Protein AF-A0A847XQ98-F1 (afdb_monomer)

Solvent-accessible surface area (backbone atoms only — not comparable to full-atom values): 7047 Å² total; per-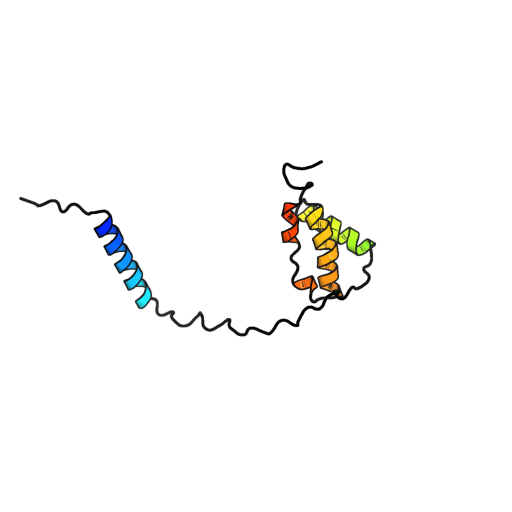residue (Å²): 137,86,80,84,78,82,82,44,75,65,61,52,52,53,55,52,52,52,52,55,61,57,55,61,72,74,55,88,61,97,79,72,86,89,76,83,81,80,77,70,80,72,78,85,84,63,86,76,73,89,80,72,93,73,62,66,67,63,32,51,53,43,14,52,54,42,16,64,75,68,74,18,65,45,28,2,50,39,35,14,49,45,47,45,40,24,72,76,57,29,79,71,39,70,77,59,67,37,71,74,44,46,69,41,32,76,50,34,77,95,63,50,127

Sequence (113 aa):
MIKEKKIGRRDFLEKSAHMVAGAALLSGGGMLLSGCSQEASAPQIEWPYPYTKLDPDRAAIKAYENCKAKQSCSYGVSAGTLGYLAEEAGYPFTLIPPDIIQGFKGGVPGHSS

Foldseek 3Di:
DDDPDPCDPVNVVVVVVVVVVVVVVVPPPPDPPPPPDPPPPDPDDDPPDDDDDDDPVQLQVQLVVQCVVLVFNQLSNCCSPLVVCCVVVNPPSVVPHSVVRRCCGQHHPPPHD

pLDDT: mean 77.86, std 17.39, range [32.31, 97.25]

Structure (mmCIF, N/CA/C/O backbone):
data_AF-A0A847XQ98-F1
#
_entry.id   AF-A0A847XQ98-F1
#
loop_
_atom_site.group_PDB
_atom_site.id
_atom_site.type_symbol
_atom_site.label_atom_id
_atom_site.label_alt_id
_atom_site.label_comp_id
_atom_site.label_asym_id
_atom_site.label_entity_id
_atom_site.label_seq_id
_atom_site.pdbx_PDB_ins_code
_atom_site.Cartn_x
_atom_site.Cartn_y
_atom_site.Cartn_z
_atom_site.occupancy
_atom_site.B_iso_or_equiv
_atom_site.auth_seq_id
_atom_site.auth_comp_id
_atom_site.auth_asym_id
_atom_site.auth_atom_id
_atom_site.pdbx_PDB_model_num
ATOM 1 N N . MET A 1 1 ? -30.987 46.084 51.972 1.00 32.31 1 MET A N 1
ATOM 2 C CA . MET A 1 1 ? -30.087 44.926 52.181 1.00 32.31 1 MET A CA 1
ATOM 3 C C . MET A 1 1 ? -30.224 44.003 50.978 1.00 32.31 1 MET A C 1
ATOM 5 O O . MET A 1 1 ? -31.262 43.371 50.839 1.00 32.31 1 MET A O 1
ATOM 9 N N . ILE A 1 2 ? -29.250 43.991 50.064 1.00 41.31 2 ILE A N 1
ATOM 10 C CA . ILE A 1 2 ? -29.288 43.140 48.862 1.00 41.31 2 ILE A CA 1
ATOM 11 C C . ILE A 1 2 ? -28.627 41.807 49.226 1.00 41.31 2 ILE A C 1
ATOM 13 O O . ILE A 1 2 ? -27.490 41.782 49.689 1.00 41.31 2 ILE A O 1
ATOM 17 N N . LYS A 1 3 ? -29.375 40.707 49.112 1.00 43.12 3 LYS A N 1
ATOM 18 C CA . LYS A 1 3 ? -28.935 39.360 49.496 1.00 43.12 3 LYS A CA 1
ATOM 19 C C . LYS A 1 3 ? -28.209 38.732 48.300 1.00 43.12 3 LYS A C 1
ATOM 21 O O . LYS A 1 3 ? -28.852 38.321 47.340 1.00 43.12 3 LYS A O 1
ATOM 26 N N . GLU A 1 4 ? -26.881 38.686 48.355 1.00 55.25 4 GLU A N 1
ATOM 27 C CA . GLU A 1 4 ? -26.021 38.014 47.370 1.00 55.25 4 GLU A CA 1
ATOM 28 C C . GLU A 1 4 ? -26.391 36.521 47.268 1.00 55.25 4 GLU A C 1
ATOM 30 O O . GLU A 1 4 ? -26.197 35.741 48.206 1.00 55.25 4 GLU A O 1
ATOM 35 N N . LYS A 1 5 ? -26.970 36.110 46.134 1.00 59.25 5 LYS A N 1
ATOM 36 C CA . LYS A 1 5 ? -27.387 34.724 45.883 1.00 59.25 5 LYS A CA 1
ATOM 37 C C . LYS A 1 5 ? -26.175 33.950 45.351 1.00 59.25 5 LYS A C 1
ATOM 39 O O . LYS A 1 5 ? -25.880 34.003 44.162 1.00 59.25 5 LYS A O 1
ATOM 44 N N . LYS A 1 6 ? -25.445 33.257 46.235 1.00 57.38 6 LYS A N 1
ATOM 45 C CA . LYS A 1 6 ? -24.298 32.410 45.854 1.00 57.38 6 LYS A CA 1
ATOM 46 C C . LYS A 1 6 ? -24.748 31.333 44.861 1.00 57.38 6 LYS A C 1
ATOM 48 O O . LYS A 1 6 ? -25.421 30.380 45.245 1.00 57.38 6 LYS A O 1
ATOM 53 N N . ILE A 1 7 ? -24.371 31.488 43.595 1.00 64.94 7 ILE A N 1
ATOM 54 C CA . ILE A 1 7 ? -24.585 30.478 42.555 1.00 64.94 7 ILE A CA 1
ATOM 55 C C . ILE A 1 7 ? -23.691 29.277 42.871 1.00 64.94 7 ILE A C 1
ATOM 57 O O . ILE A 1 7 ? -22.466 29.378 42.922 1.00 64.94 7 ILE A O 1
ATOM 61 N N . GLY A 1 8 ? -24.319 28.135 43.146 1.00 74.81 8 GLY A N 1
ATOM 62 C CA . GLY A 1 8 ? -23.626 26.878 43.404 1.00 74.81 8 GLY A CA 1
ATOM 63 C C . GLY A 1 8 ? -23.284 26.150 42.105 1.00 74.81 8 GLY A C 1
ATOM 64 O O . GLY A 1 8 ? -24.036 26.209 41.139 1.00 74.81 8 GLY A O 1
ATOM 65 N N . ARG A 1 9 ? -22.184 25.384 42.096 1.00 75.81 9 ARG A N 1
ATOM 66 C CA . ARG A 1 9 ? -21.769 24.539 40.952 1.00 75.81 9 ARG A CA 1
ATOM 67 C C . ARG A 1 9 ? -22.890 23.622 40.437 1.00 75.81 9 ARG A C 1
ATOM 69 O O . ARG A 1 9 ? -22.996 23.406 39.239 1.00 75.81 9 ARG A O 1
ATOM 76 N N . ARG A 1 10 ? -23.741 23.119 41.338 1.00 74.50 10 ARG A N 1
ATOM 77 C CA . ARG A 1 10 ? -24.919 22.305 40.992 1.00 74.50 10 ARG A CA 1
ATOM 78 C C . ARG A 1 10 ? -26.009 23.125 40.297 1.00 74.50 10 ARG A C 1
ATOM 80 O O . ARG A 1 10 ? -26.494 22.690 39.270 1.00 74.50 10 ARG A O 1
ATOM 87 N N . ASP A 1 11 ? -26.284 24.335 40.781 1.00 73.50 11 ASP A N 1
ATOM 88 C CA . ASP A 1 11 ? -27.257 25.267 40.185 1.00 73.50 11 ASP A CA 1
ATOM 89 C C . ASP A 1 11 ? -26.805 25.744 38.787 1.00 73.50 11 ASP A C 1
ATOM 91 O O . ASP A 1 11 ? -27.623 26.009 37.912 1.00 73.50 11 ASP A O 1
ATOM 95 N N . PHE A 1 12 ? -25.489 25.804 38.545 1.00 73.75 12 PHE A N 1
ATOM 96 C CA . PHE A 1 12 ? -24.927 26.051 37.214 1.00 73.75 12 PHE A CA 1
ATOM 97 C C . PHE A 1 12 ? -25.114 24.856 36.265 1.00 73.75 12 PHE A C 1
ATOM 99 O O . PHE A 1 12 ? -25.560 25.048 35.136 1.00 73.75 12 PHE A O 1
ATOM 106 N N . LEU A 1 13 ? -24.809 23.634 36.721 1.00 77.94 13 LEU A N 1
ATOM 107 C CA . LEU A 1 13 ? -24.975 22.410 35.924 1.00 77.94 13 LEU A CA 1
ATOM 108 C C . LEU A 1 13 ? -26.447 22.091 35.631 1.00 77.94 13 LEU A C 1
ATOM 110 O O . LEU A 1 13 ? -26.777 21.623 34.548 1.00 77.94 13 LEU A O 1
ATOM 114 N N . GLU A 1 14 ? -27.338 22.376 36.575 1.00 72.19 14 GLU A N 1
ATOM 115 C CA . GLU A 1 14 ? -28.779 22.187 36.415 1.00 72.19 14 GLU A CA 1
ATOM 116 C C . GLU A 1 14 ? -29.335 23.164 35.368 1.00 72.19 14 GLU A C 1
ATOM 118 O O . GLU A 1 14 ? -30.018 22.762 34.427 1.00 72.19 14 GLU A O 1
ATOM 123 N N . LYS A 1 15 ? -28.936 24.442 35.426 1.00 68.75 15 LYS A N 1
ATOM 124 C CA . LYS A 1 15 ? -29.339 25.445 34.426 1.00 68.75 15 LYS A CA 1
ATOM 125 C C . LYS A 1 15 ? -28.751 25.189 33.036 1.00 68.75 15 LYS A C 1
ATOM 127 O O . LYS A 1 15 ? -29.440 25.440 32.047 1.00 68.75 15 LYS A O 1
ATOM 132 N N . SER A 1 16 ? -27.519 24.685 32.929 1.00 65.06 16 SER A N 1
ATOM 133 C CA . SER A 1 16 ? -26.933 24.326 31.630 1.00 65.06 16 SER A CA 1
ATOM 134 C C . SER A 1 16 ? -27.572 23.068 31.031 1.00 65.06 16 SER A C 1
ATOM 136 O O . SER A 1 16 ? -27.820 23.036 29.826 1.00 65.06 16 SER A O 1
ATOM 138 N N . ALA A 1 17 ? -27.937 22.080 31.855 1.00 63.78 17 ALA A N 1
ATOM 139 C CA . ALA A 1 17 ? -28.677 20.898 31.413 1.00 63.78 17 ALA A CA 1
ATOM 140 C C . ALA A 1 17 ? -30.069 21.259 30.860 1.00 63.78 17 ALA A C 1
ATOM 142 O O . ALA A 1 17 ? -30.463 20.765 29.802 1.00 63.78 17 ALA A O 1
ATOM 143 N N . HIS A 1 18 ? -30.790 22.176 31.516 1.00 62.78 18 HIS A N 1
ATOM 144 C CA . HIS A 1 18 ? -32.090 22.648 31.028 1.00 62.78 18 HIS A CA 1
ATOM 145 C C . HIS A 1 18 ? -31.995 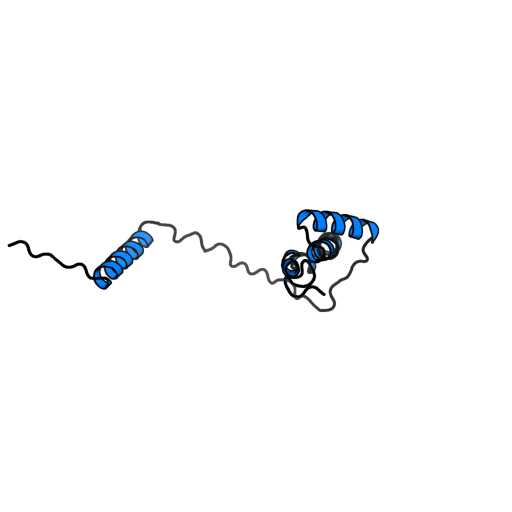23.449 29.718 1.00 62.78 18 HIS A C 1
ATOM 147 O O . HIS A 1 18 ? -32.886 23.332 28.876 1.00 62.78 18 HIS A O 1
ATOM 153 N N . MET A 1 19 ? -30.911 24.203 29.490 1.00 60.91 19 MET A N 1
ATOM 154 C CA . MET A 1 19 ? -30.686 24.882 28.204 1.00 60.91 19 MET A CA 1
ATOM 155 C C . MET A 1 19 ? -30.396 23.906 27.050 1.00 60.91 19 MET A C 1
ATOM 157 O O . MET A 1 19 ? -30.883 24.123 25.943 1.00 60.91 19 MET A O 1
ATOM 161 N N . VAL A 1 20 ? -29.674 22.806 27.297 1.00 58.88 20 VAL A N 1
ATOM 162 C CA . VAL A 1 20 ? -29.432 21.758 26.283 1.00 58.88 20 VAL A CA 1
ATOM 163 C C . VAL A 1 20 ? -30.723 21.017 25.927 1.00 58.88 20 VAL A C 1
ATOM 165 O O . VAL A 1 20 ? -30.998 20.792 24.750 1.00 58.88 20 VAL A O 1
ATOM 168 N N . ALA A 1 21 ? -31.557 20.702 26.920 1.00 54.91 21 ALA A N 1
ATOM 169 C CA . ALA A 1 21 ? -32.852 20.069 26.680 1.00 54.91 21 ALA A CA 1
ATOM 170 C C . ALA A 1 21 ? -33.821 20.983 25.899 1.00 54.91 21 ALA A C 1
ATOM 172 O O . ALA A 1 21 ? -34.550 20.509 25.031 1.00 54.91 21 ALA A O 1
ATOM 173 N N . GLY A 1 22 ? -33.797 22.298 26.152 1.00 54.00 22 GLY A N 1
ATOM 174 C CA . GLY A 1 22 ? -34.620 23.275 25.428 1.00 54.00 22 GLY A CA 1
ATOM 175 C C . GLY A 1 22 ? -34.197 23.503 23.969 1.00 54.00 22 GLY A C 1
ATOM 176 O O . GLY A 1 22 ? -35.048 23.748 23.116 1.00 54.00 22 GLY A O 1
ATOM 177 N N . ALA A 1 23 ? -32.905 23.367 23.651 1.00 53.25 23 ALA A N 1
ATOM 178 C CA . ALA A 1 23 ? -32.388 23.520 22.286 1.00 53.25 23 ALA A CA 1
ATOM 179 C C . ALA A 1 23 ? -32.694 22.317 21.367 1.00 53.25 23 ALA A C 1
ATOM 181 O O . ALA A 1 23 ? -32.734 22.460 20.141 1.00 53.25 23 ALA A O 1
ATOM 182 N N . ALA A 1 24 ? -32.961 21.141 21.943 1.00 53.38 24 ALA A N 1
ATOM 183 C CA . ALA A 1 24 ? -33.300 19.934 21.188 1.00 53.38 24 ALA A CA 1
ATOM 184 C C . ALA A 1 24 ? -34.724 19.957 20.595 1.00 53.38 24 ALA A C 1
ATOM 186 O O . ALA A 1 24 ? -34.991 19.242 19.637 1.00 53.38 24 ALA A O 1
ATOM 187 N N . LEU A 1 25 ? -35.636 20.784 21.126 1.00 52.72 25 LEU A N 1
ATOM 188 C CA . LEU A 1 25 ? -37.034 20.835 20.668 1.00 52.72 25 LEU A CA 1
ATOM 189 C C . LEU A 1 25 ? -37.306 21.899 19.591 1.00 52.72 25 LEU A C 1
ATOM 191 O O . LEU A 1 25 ? -38.315 21.810 18.899 1.00 52.72 25 LEU A O 1
ATOM 195 N N . LEU A 1 26 ? -36.419 22.887 19.416 1.00 53.97 26 LEU A N 1
ATOM 196 C CA . LEU A 1 26 ? -36.567 23.943 18.398 1.00 53.97 26 LEU A CA 1
ATOM 197 C C . LEU A 1 26 ? -35.666 23.750 17.169 1.00 53.97 26 LEU A C 1
ATOM 199 O O . LEU A 1 26 ? -35.861 24.420 16.158 1.00 53.97 26 LEU A O 1
ATOM 203 N N . SER A 1 27 ? -34.739 22.790 17.202 1.00 48.09 27 SER A N 1
ATOM 204 C CA . SER A 1 27 ? -34.153 22.227 15.986 1.00 48.09 27 SER A CA 1
ATOM 205 C C . SER A 1 27 ? -35.033 21.063 15.533 1.00 48.09 27 SER A C 1
ATOM 207 O O . SER A 1 27 ? -34.772 19.904 15.833 1.00 48.09 27 SER A O 1
ATOM 209 N N . GLY A 1 28 ? -36.127 21.382 14.837 1.00 51.88 28 GLY A N 1
ATOM 210 C CA . GLY A 1 28 ? -36.976 20.424 14.125 1.00 51.88 28 GLY A CA 1
ATOM 211 C C . GLY A 1 28 ? -36.200 19.653 13.051 1.00 51.88 28 GLY A C 1
ATOM 212 O O . GLY A 1 28 ? -36.372 19.878 11.861 1.00 51.88 28 GLY A O 1
ATOM 213 N N . GLY A 1 29 ? -35.328 18.750 13.487 1.00 47.84 29 GLY A N 1
ATOM 214 C CA . GLY A 1 29 ? -34.469 17.897 12.675 1.00 47.84 29 GLY A CA 1
ATOM 215 C C . GLY A 1 29 ? -34.517 16.445 13.140 1.00 47.84 29 GLY A C 1
ATOM 216 O O . GLY A 1 29 ? -33.594 15.683 12.867 1.00 47.84 29 GLY A O 1
ATOM 217 N N . GLY A 1 30 ? -35.599 16.037 13.814 1.00 50.28 30 GLY A N 1
ATOM 218 C CA . GLY A 1 30 ? -35.919 14.640 14.136 1.00 50.28 30 GLY A CA 1
ATOM 219 C C . GLY A 1 30 ? -36.218 13.769 12.906 1.00 50.28 30 GLY A C 1
ATOM 220 O O . GLY A 1 30 ? -37.056 12.879 12.982 1.00 50.28 30 GLY A O 1
ATOM 221 N N . MET A 1 31 ? -35.578 14.037 11.761 1.00 56.41 31 MET A N 1
ATOM 222 C CA . MET A 1 31 ? -35.911 13.445 10.465 1.00 56.41 31 MET A CA 1
ATOM 223 C C . MET A 1 31 ? -34.699 13.239 9.538 1.00 56.41 31 MET A C 1
ATOM 225 O O . MET A 1 31 ? -34.859 13.286 8.326 1.00 56.41 31 MET A O 1
ATOM 229 N N . LEU A 1 32 ? -33.486 13.010 10.066 1.00 54.75 32 LEU A N 1
ATOM 230 C CA . LEU A 1 32 ? -32.303 12.708 9.227 1.00 54.75 32 LEU A CA 1
ATOM 231 C C . LEU A 1 32 ? -31.439 11.513 9.673 1.00 54.75 32 LEU A C 1
ATOM 233 O O . LEU A 1 32 ? -30.434 11.229 9.032 1.00 54.75 32 LEU A O 1
ATOM 237 N N . LEU A 1 33 ? -31.830 10.752 10.701 1.00 56.38 33 LEU A N 1
ATOM 238 C CA . LEU A 1 33 ? -31.157 9.486 11.055 1.00 56.38 33 LEU A CA 1
ATOM 239 C C . LEU A 1 33 ? -31.938 8.235 10.615 1.00 56.38 33 LEU A C 1
ATOM 241 O O . LEU A 1 33 ? -31.665 7.137 11.081 1.00 56.38 33 LEU A O 1
ATOM 245 N N . SER A 1 34 ? -32.884 8.377 9.682 1.00 54.81 34 SER A N 1
ATOM 246 C CA . SER A 1 34 ? -33.632 7.253 9.092 1.00 54.81 34 SER A CA 1
ATOM 247 C C . SER A 1 34 ? -33.051 6.795 7.741 1.00 54.81 34 SER A C 1
ATOM 249 O O . SER A 1 34 ? -33.798 6.378 6.859 1.00 54.81 34 SER A O 1
ATOM 251 N N . GLY A 1 35 ? -31.733 6.931 7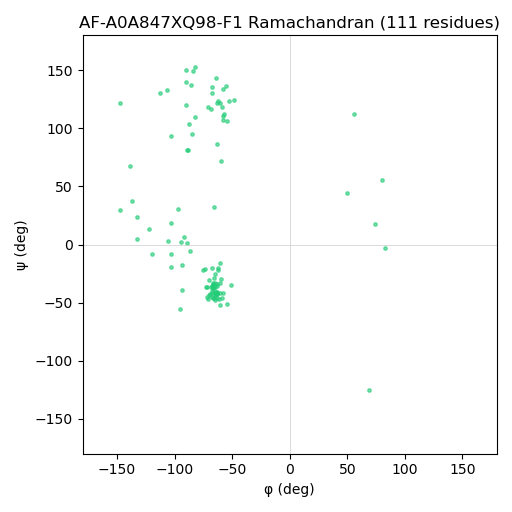.544 1.00 51.72 35 GLY A N 1
ATOM 252 C CA . GLY A 1 35 ? -31.088 6.775 6.230 1.00 51.72 35 GLY A CA 1
ATOM 253 C C . GLY A 1 35 ? -30.031 5.675 6.084 1.00 51.72 35 GLY A C 1
ATOM 254 O O . GLY A 1 35 ? -29.615 5.425 4.961 1.00 51.72 35 GLY A O 1
ATOM 255 N N . CYS A 1 36 ? -29.599 4.997 7.152 1.00 52.94 36 CYS A N 1
ATOM 256 C CA . CYS A 1 36 ? -28.571 3.947 7.064 1.00 52.94 36 CYS A CA 1
ATOM 257 C C . CYS A 1 36 ? -28.920 2.743 7.947 1.00 52.94 36 CYS A C 1
ATOM 259 O O . CYS A 1 36 ? -28.261 2.479 8.944 1.00 52.94 36 CYS A O 1
ATOM 261 N N . SER A 1 37 ? -29.970 2.007 7.595 1.00 52.34 37 SER A N 1
ATOM 262 C CA . SER A 1 37 ? -30.166 0.641 8.106 1.00 52.34 37 SER A CA 1
ATOM 263 C C . SER A 1 37 ? -30.617 -0.290 6.980 1.00 52.34 37 SER A C 1
ATOM 265 O O . SER A 1 37 ? -31.447 -1.175 7.144 1.00 52.34 37 SER A O 1
ATOM 267 N N . GLN A 1 38 ? -30.058 -0.078 5.788 1.00 49.19 38 GLN A N 1
ATOM 268 C CA . GLN A 1 38 ? -29.947 -1.163 4.827 1.00 49.19 38 GLN A CA 1
ATOM 269 C C . GLN A 1 38 ? -28.605 -1.836 5.117 1.00 49.19 38 GLN A C 1
ATOM 271 O O . GLN A 1 38 ? -27.590 -1.523 4.499 1.00 49.19 38 GLN A O 1
ATOM 276 N N . GLU A 1 39 ? -28.584 -2.714 6.121 1.00 56.19 39 GLU A N 1
ATOM 277 C CA . GLU A 1 39 ? -27.538 -3.728 6.239 1.00 56.19 39 GLU A CA 1
ATOM 278 C C . GLU A 1 39 ? -27.662 -4.628 5.010 1.00 56.19 39 GLU A C 1
ATOM 280 O O . GLU A 1 39 ? -28.373 -5.632 4.997 1.00 56.19 39 GLU A O 1
ATOM 285 N N . ALA A 1 40 ? -27.016 -4.218 3.918 1.00 58.22 40 ALA A N 1
ATOM 286 C CA . ALA A 1 40 ? -26.681 -5.141 2.857 1.00 58.22 40 ALA A CA 1
ATOM 287 C C . ALA A 1 40 ? -25.851 -6.240 3.522 1.00 58.22 40 ALA A C 1
ATOM 289 O O . ALA A 1 40 ? -24.765 -5.970 4.036 1.00 58.22 40 ALA A O 1
ATOM 290 N N . SER A 1 41 ? -26.400 -7.454 3.583 1.00 61.88 41 SER A N 1
ATOM 291 C CA . SER A 1 41 ? -25.669 -8.622 4.061 1.00 61.88 41 SER A CA 1
ATOM 292 C C . SER A 1 41 ? -24.391 -8.723 3.231 1.00 61.88 41 SER A C 1
ATOM 294 O O . SER A 1 41 ? -24.445 -9.012 2.035 1.00 61.88 41 SER A O 1
ATOM 296 N N . ALA A 1 42 ? -23.251 -8.387 3.842 1.00 68.19 42 ALA A N 1
ATOM 297 C CA . ALA A 1 42 ? -21.964 -8.572 3.198 1.00 68.19 42 ALA A CA 1
ATOM 298 C C . ALA A 1 42 ? -21.840 -10.065 2.854 1.00 68.19 42 ALA A C 1
ATOM 300 O O . ALA A 1 42 ? -22.183 -10.901 3.701 1.00 68.19 42 ALA A O 1
ATOM 301 N N . PRO A 1 43 ? -21.406 -10.418 1.631 1.00 72.75 43 PRO A N 1
ATOM 302 C CA . PRO A 1 43 ? -21.221 -11.815 1.273 1.00 72.75 43 PRO A CA 1
ATOM 303 C C . PRO A 1 43 ? -20.284 -12.471 2.293 1.00 72.75 43 PRO A C 1
ATOM 305 O O . PRO A 1 43 ? -19.295 -11.873 2.711 1.00 72.75 43 PRO A O 1
ATOM 308 N N . GLN A 1 44 ? -20.630 -13.677 2.742 1.00 79.62 44 GLN A N 1
ATOM 309 C CA . GLN A 1 44 ? -19.816 -14.406 3.712 1.00 79.62 44 GLN A CA 1
ATOM 310 C C . GLN A 1 44 ? -18.425 -14.640 3.106 1.00 79.62 44 GLN A C 1
ATOM 312 O O . GLN A 1 44 ? -18.307 -15.209 2.020 1.00 79.62 44 GLN A O 1
ATOM 317 N N . ILE A 1 45 ? -17.376 -14.155 3.776 1.00 84.19 45 ILE A N 1
ATOM 318 C CA . ILE A 1 45 ? -15.994 -14.346 3.331 1.00 84.19 45 ILE A CA 1
ATOM 319 C C . ILE A 1 45 ? -15.548 -15.727 3.797 1.00 84.19 45 ILE A C 1
ATOM 321 O O . ILE A 1 45 ? -15.322 -15.939 4.988 1.00 84.19 45 ILE A O 1
ATOM 325 N N . GLU A 1 46 ? -15.390 -16.654 2.861 1.00 86.12 46 GLU A N 1
ATOM 326 C CA . GLU A 1 46 ? -14.812 -17.961 3.152 1.00 86.12 46 GLU A CA 1
ATOM 327 C C . GLU A 1 46 ? -13.294 -17.936 2.960 1.00 86.12 46 GLU A C 1
ATOM 329 O O . GLU A 1 46 ? -12.754 -17.320 2.039 1.00 86.12 46 GLU A O 1
ATOM 334 N N . TRP A 1 47 ? -12.590 -18.602 3.872 1.00 85.31 47 TRP A N 1
ATOM 335 C CA . TRP A 1 47 ? -11.163 -18.857 3.740 1.00 85.31 47 TRP A CA 1
ATOM 336 C C . TRP A 1 47 ? -10.949 -20.134 2.909 1.00 85.31 47 TRP A C 1
ATOM 338 O O . TRP A 1 47 ? -11.623 -21.129 3.184 1.00 85.31 47 TRP A O 1
ATOM 348 N N . PRO A 1 48 ? -9.996 -20.179 1.958 1.00 89.81 48 PRO A N 1
ATOM 349 C CA . PRO A 1 48 ? -9.003 -19.159 1.615 1.00 89.81 48 PRO A CA 1
ATOM 350 C C . PRO A 1 48 ? -9.535 -18.054 0.699 1.00 89.81 48 PRO A C 1
ATOM 352 O O . PRO A 1 48 ? -10.418 -18.277 -0.124 1.00 89.81 48 PRO A O 1
ATOM 355 N N . TYR A 1 49 ? -8.938 -16.865 0.802 1.00 89.25 49 TYR A N 1
ATOM 356 C CA . TYR A 1 49 ? -9.302 -15.753 -0.076 1.00 89.25 49 TYR A CA 1
ATOM 357 C C . TYR A 1 49 ? -8.965 -16.059 -1.542 1.00 89.25 49 TYR A C 1
ATOM 359 O O . TYR A 1 49 ? -7.920 -16.662 -1.815 1.00 89.25 49 TYR A O 1
ATOM 367 N N . PRO A 1 50 ? -9.807 -15.611 -2.491 1.00 86.81 50 PRO A N 1
ATOM 368 C CA . PRO A 1 50 ? -9.521 -15.758 -3.910 1.00 86.81 50 PRO A CA 1
ATOM 369 C C . PRO A 1 50 ? -8.248 -14.981 -4.246 1.00 86.81 50 PRO A C 1
ATOM 371 O O . PRO A 1 50 ? -8.155 -13.791 -3.973 1.00 86.81 50 PRO A O 1
ATOM 374 N N . TYR A 1 51 ? -7.247 -15.644 -4.818 1.00 88.38 51 TYR A N 1
ATOM 375 C CA . TYR A 1 51 ? -5.982 -15.013 -5.185 1.00 88.38 51 TYR A CA 1
ATOM 376 C C . TYR A 1 51 ? -5.827 -14.970 -6.701 1.00 88.38 51 TYR A C 1
ATOM 378 O O . TYR A 1 51 ? -5.931 -15.999 -7.370 1.00 88.38 51 TYR A O 1
ATOM 386 N N . THR A 1 52 ? -5.493 -13.793 -7.223 1.00 90.25 52 THR A N 1
ATOM 387 C CA . THR A 1 52 ? -5.101 -13.611 -8.621 1.00 90.25 52 THR A CA 1
ATOM 388 C C . THR A 1 52 ? -3.601 -13.371 -8.688 1.00 90.25 52 THR A C 1
ATOM 390 O O . THR A 1 52 ? -3.053 -12.560 -7.939 1.00 90.25 52 THR A O 1
ATOM 393 N N . LYS A 1 53 ? -2.925 -14.072 -9.604 1.00 94.06 53 LYS A N 1
ATOM 394 C CA . LYS A 1 53 ? -1.491 -13.889 -9.828 1.00 94.06 53 LYS A CA 1
ATOM 395 C C . LYS A 1 53 ? -1.228 -12.471 -10.330 1.00 94.06 53 LYS A C 1
ATOM 397 O O . LYS A 1 53 ? -1.738 -12.080 -11.375 1.00 94.06 53 LYS A O 1
ATOM 402 N N . LEU A 1 54 ? -0.405 -11.737 -9.592 1.00 94.06 54 LEU A N 1
ATOM 403 C CA . LEU A 1 54 ? -0.035 -10.367 -9.926 1.00 94.06 54 LEU A CA 1
ATOM 404 C C . LEU A 1 54 ? 1.214 -10.327 -10.808 1.00 94.06 54 LEU A C 1
ATOM 406 O O . LEU A 1 54 ? 2.105 -11.171 -10.688 1.00 94.06 54 LEU A O 1
ATOM 410 N N . ASP A 1 55 ? 1.291 -9.295 -11.642 1.00 96.56 55 ASP A N 1
ATOM 411 C CA . ASP A 1 55 ? 2.529 -8.889 -12.307 1.00 96.56 55 ASP A CA 1
ATOM 412 C C . ASP A 1 55 ? 3.498 -8.269 -11.274 1.00 96.56 55 ASP A C 1
ATOM 414 O O . ASP A 1 55 ? 3.145 -7.257 -10.649 1.00 96.56 55 ASP A O 1
ATOM 418 N N . PRO A 1 5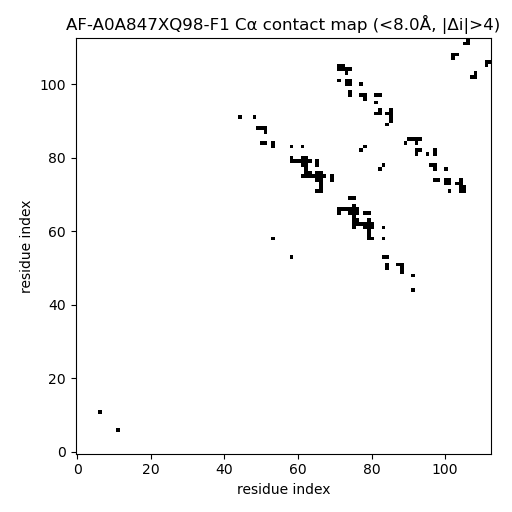6 ? 4.691 -8.858 -11.063 1.00 95.62 56 PRO A N 1
ATOM 419 C CA . PRO A 1 56 ? 5.649 -8.375 -10.075 1.00 95.62 56 PRO A CA 1
ATOM 420 C C . PRO A 1 56 ? 6.176 -6.968 -10.377 1.00 95.62 56 PRO A C 1
ATOM 422 O O . PRO A 1 56 ? 6.388 -6.203 -9.434 1.00 95.62 56 PRO A O 1
ATOM 425 N N . ASP A 1 57 ? 6.341 -6.592 -11.647 1.00 97.12 57 ASP A N 1
ATOM 426 C CA . ASP A 1 57 ? 6.919 -5.293 -12.007 1.00 97.12 57 ASP A CA 1
ATOM 427 C C . ASP A 1 57 ? 5.925 -4.167 -11.709 1.00 97.12 57 ASP A C 1
ATOM 429 O O . ASP A 1 57 ? 6.257 -3.173 -11.053 1.00 97.12 57 ASP A O 1
ATOM 433 N N . ARG A 1 58 ? 4.653 -4.364 -12.084 1.00 95.88 58 ARG A N 1
ATOM 434 C CA . ARG A 1 58 ? 3.566 -3.443 -11.721 1.00 95.88 58 ARG A CA 1
ATOM 435 C C . ARG A 1 58 ? 3.391 -3.340 -10.205 1.00 95.88 58 ARG A C 1
ATOM 437 O O . ARG A 1 58 ? 3.208 -2.234 -9.689 1.00 95.88 58 ARG A O 1
ATOM 444 N N . ALA A 1 59 ? 3.466 -4.460 -9.484 1.00 95.81 59 ALA A N 1
ATOM 445 C CA . ALA A 1 59 ? 3.370 -4.464 -8.025 1.00 95.81 59 ALA A CA 1
ATOM 446 C C . ALA A 1 59 ? 4.522 -3.678 -7.372 1.00 95.81 59 ALA A C 1
ATOM 448 O O . ALA A 1 59 ? 4.284 -2.886 -6.458 1.00 95.81 59 ALA A O 1
ATOM 449 N N . ALA A 1 60 ? 5.754 -3.835 -7.869 1.00 96.00 60 ALA A N 1
ATOM 450 C CA . ALA A 1 60 ? 6.927 -3.123 -7.369 1.00 96.00 60 ALA A CA 1
ATOM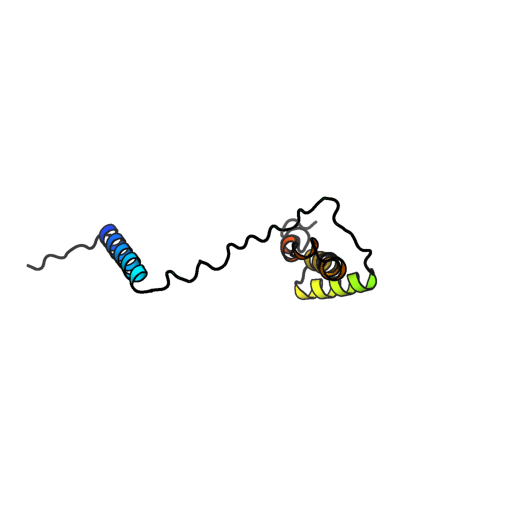 451 C C . ALA A 1 60 ? 6.821 -1.605 -7.580 1.00 96.00 60 ALA A C 1
ATOM 453 O O . ALA A 1 60 ? 7.092 -0.837 -6.654 1.00 96.00 60 ALA A O 1
ATOM 454 N N . ILE A 1 61 ? 6.365 -1.169 -8.760 1.00 97.25 61 ILE A N 1
ATOM 455 C CA . ILE A 1 61 ? 6.144 0.254 -9.064 1.00 97.25 61 ILE A CA 1
ATOM 456 C C . ILE A 1 61 ? 5.101 0.845 -8.109 1.00 97.25 61 I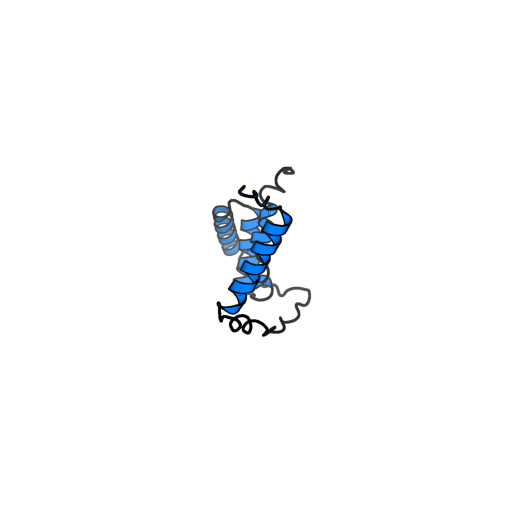LE A C 1
ATOM 458 O O . ILE A 1 61 ? 5.387 1.827 -7.421 1.00 97.25 61 ILE A O 1
ATOM 462 N N . LYS A 1 62 ? 3.929 0.205 -7.979 1.00 95.94 62 LYS A N 1
ATOM 463 C CA . LYS A 1 62 ? 2.879 0.653 -7.047 1.00 95.94 62 LYS A CA 1
ATOM 464 C C . LYS A 1 62 ? 3.378 0.700 -5.605 1.00 95.94 62 LYS A C 1
ATOM 466 O O . LYS A 1 62 ? 3.070 1.645 -4.876 1.00 95.94 62 LYS A O 1
ATOM 471 N N . ALA A 1 63 ? 4.142 -0.304 -5.175 1.00 96.19 63 ALA A N 1
ATOM 472 C CA . ALA A 1 63 ? 4.684 -0.345 -3.824 1.00 96.19 63 ALA A CA 1
ATOM 473 C C . ALA A 1 63 ? 5.675 0.798 -3.569 1.00 96.19 63 ALA A C 1
ATOM 475 O O . ALA A 1 63 ? 5.625 1.437 -2.516 1.00 96.19 63 ALA A O 1
ATOM 476 N N . TYR A 1 64 ? 6.538 1.099 -4.542 1.00 96.62 64 TYR A N 1
ATOM 477 C CA . TYR A 1 64 ? 7.486 2.208 -4.471 1.00 96.62 64 TYR A CA 1
ATOM 478 C C . TYR A 1 64 ? 6.780 3.570 -4.389 1.00 96.62 64 TYR A C 1
ATOM 480 O O . TYR A 1 64 ? 7.112 4.391 -3.530 1.00 96.62 64 TYR A O 1
ATOM 488 N N . GLU A 1 65 ? 5.767 3.799 -5.225 1.00 96.81 65 GLU A N 1
ATOM 489 C CA . GLU A 1 65 ? 4.974 5.033 -5.218 1.00 96.81 65 GLU A CA 1
ATOM 490 C C . GLU A 1 65 ? 4.251 5.243 -3.880 1.00 96.81 65 GLU A C 1
ATOM 492 O O . GLU A 1 65 ? 4.357 6.311 -3.271 1.00 96.81 65 GLU A O 1
ATOM 497 N N . ASN A 1 66 ? 3.593 4.202 -3.362 1.00 95.44 66 ASN A N 1
ATOM 498 C CA . ASN A 1 66 ? 2.906 4.257 -2.070 1.00 95.44 66 ASN A CA 1
ATOM 499 C C . ASN A 1 66 ? 3.881 4.418 -0.894 1.00 95.44 66 ASN A C 1
ATOM 501 O O . ASN A 1 66 ? 3.601 5.163 0.050 1.00 95.44 66 ASN A O 1
ATOM 505 N N . CYS A 1 67 ? 5.049 3.771 -0.960 1.00 94.50 67 CYS A N 1
ATOM 506 C CA . CYS A 1 67 ? 6.108 3.931 0.034 1.00 94.50 67 CYS A CA 1
ATOM 507 C C . CYS A 1 67 ? 6.556 5.393 0.116 1.00 94.50 67 CYS A C 1
ATOM 509 O O . CYS A 1 67 ? 6.635 5.950 1.212 1.00 94.50 67 CYS A O 1
ATOM 511 N N . LYS A 1 68 ? 6.775 6.047 -1.033 1.00 94.62 68 LYS A N 1
ATOM 512 C CA . LYS A 1 68 ? 7.114 7.476 -1.096 1.00 94.62 68 LYS A CA 1
ATOM 513 C C . LYS A 1 68 ? 5.994 8.364 -0.562 1.00 94.62 68 LYS A C 1
ATOM 515 O O . LYS A 1 68 ? 6.283 9.310 0.167 1.00 94.62 68 LYS A O 1
ATOM 520 N N . ALA A 1 69 ? 4.738 8.055 -0.881 1.00 93.69 69 ALA A N 1
ATOM 521 C CA . ALA A 1 69 ? 3.589 8.858 -0.469 1.00 93.69 69 ALA A CA 1
ATOM 522 C C . ALA A 1 69 ? 3.400 8.903 1.060 1.00 93.69 69 ALA A C 1
ATOM 524 O O . ALA A 1 69 ? 3.140 9.969 1.614 1.00 93.69 69 ALA A O 1
ATOM 525 N N . LYS A 1 70 ? 3.565 7.771 1.760 1.00 90.88 70 LYS A N 1
ATOM 526 C CA . LYS A 1 70 ? 3.390 7.677 3.228 1.00 90.88 70 LYS A CA 1
ATOM 527 C C . LYS A 1 70 ? 4.700 7.558 4.013 1.00 90.88 70 LYS A C 1
ATOM 529 O O . LYS A 1 70 ? 4.683 7.409 5.239 1.00 90.88 70 LYS A O 1
ATOM 534 N N . GLN A 1 71 ? 5.844 7.618 3.328 1.00 91.62 71 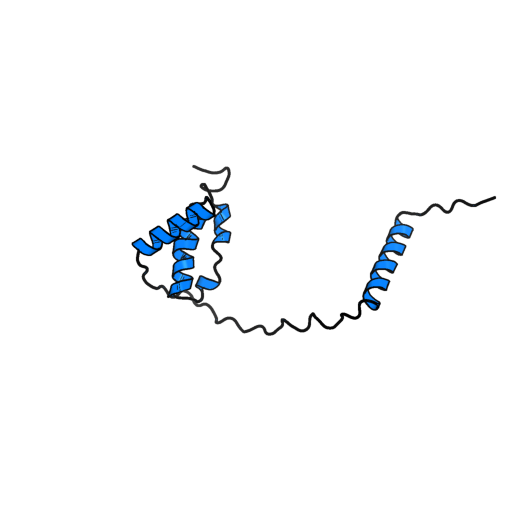GLN A N 1
ATOM 535 C CA . GLN A 1 71 ? 7.182 7.431 3.901 1.00 91.62 71 GLN A CA 1
ATOM 536 C C . GLN A 1 71 ? 7.260 6.155 4.753 1.00 91.62 71 GLN A C 1
ATOM 538 O O . GLN A 1 71 ? 7.723 6.193 5.892 1.00 91.62 71 GLN A O 1
ATOM 543 N N . SER A 1 72 ? 6.707 5.047 4.262 1.00 90.94 72 SER A N 1
ATOM 544 C CA . SER A 1 72 ? 6.552 3.815 5.036 1.00 90.94 72 SER A CA 1
ATOM 545 C C . SER A 1 72 ? 6.672 2.590 4.147 1.00 90.94 72 SER A C 1
ATOM 547 O O . SER A 1 72 ? 5.894 2.413 3.211 1.00 90.94 72 SER A O 1
ATOM 549 N N . CYS A 1 73 ? 7.637 1.729 4.470 1.00 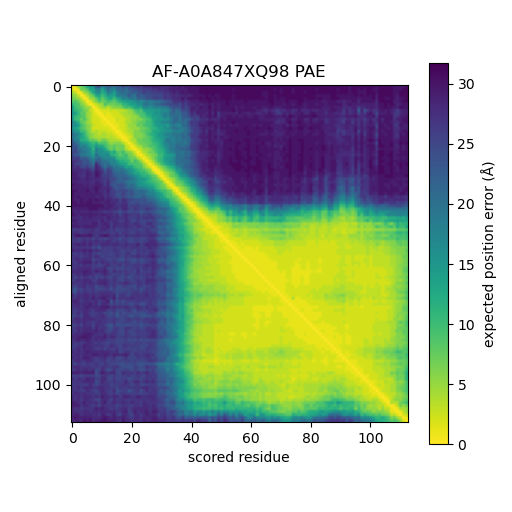90.81 73 CYS A N 1
ATOM 550 C CA . CYS A 1 73 ? 7.860 0.474 3.763 1.00 90.81 73 CYS A CA 1
ATOM 551 C C . CYS A 1 73 ? 6.680 -0.493 3.932 1.00 90.81 73 CYS A C 1
ATOM 553 O O . CYS A 1 73 ? 6.231 -1.076 2.948 1.00 90.81 73 CYS A O 1
ATOM 555 N N . SER A 1 74 ? 6.132 -0.616 5.146 1.00 91.56 74 SER A N 1
ATOM 556 C CA . SER A 1 74 ? 4.991 -1.496 5.422 1.00 91.56 74 SER A CA 1
ATOM 557 C C . SER A 1 74 ? 3.738 -1.043 4.673 1.00 91.56 74 SER A C 1
ATOM 559 O O . SER A 1 74 ? 3.049 -1.860 4.059 1.00 91.56 74 SER A O 1
ATOM 561 N N . TYR A 1 75 ? 3.472 0.265 4.656 1.00 94.44 75 TYR A N 1
ATOM 562 C CA . TYR A 1 75 ? 2.368 0.825 3.880 1.00 94.44 75 TYR A CA 1
ATOM 563 C C . TYR A 1 75 ? 2.594 0.648 2.381 1.00 94.44 75 TYR A C 1
ATOM 565 O O . TYR A 1 75 ? 1.695 0.211 1.677 1.00 94.44 75 TYR A O 1
ATOM 573 N N . GLY A 1 76 ? 3.800 0.944 1.887 1.00 95.31 76 GLY A N 1
ATOM 574 C CA . GLY A 1 76 ? 4.131 0.792 0.474 1.00 95.31 76 GLY A CA 1
ATOM 575 C C . GLY A 1 76 ? 3.854 -0.620 -0.033 1.00 95.31 76 GLY A C 1
ATOM 576 O O . GLY A 1 76 ? 3.124 -0.792 -1.003 1.00 95.31 76 GLY A O 1
ATOM 577 N N . VAL A 1 77 ? 4.361 -1.637 0.667 1.00 94.31 77 VAL A N 1
ATOM 578 C CA . VAL A 1 77 ? 4.162 -3.042 0.283 1.00 94.31 77 VAL A CA 1
ATOM 579 C C . VAL A 1 77 ? 2.697 -3.462 0.408 1.00 94.31 77 VAL A C 1
ATOM 581 O O . VAL A 1 77 ? 2.162 -4.073 -0.516 1.00 94.31 77 VAL A O 1
ATOM 584 N N . SER A 1 78 ? 2.021 -3.127 1.508 1.00 94.31 78 SER A N 1
ATOM 585 C CA . SER A 1 78 ? 0.610 -3.499 1.691 1.00 94.31 78 SER A CA 1
ATOM 586 C C . SER A 1 78 ? -0.310 -2.815 0.682 1.00 94.31 78 SER A C 1
ATOM 588 O O . SER A 1 78 ? -1.082 -3.504 0.027 1.00 94.31 78 SER A O 1
ATOM 590 N N . ALA A 1 79 ? -0.192 -1.504 0.471 1.00 93.94 79 ALA A N 1
ATOM 591 C CA . ALA A 1 79 ? -0.967 -0.774 -0.530 1.00 93.94 79 ALA A CA 1
ATOM 592 C C . ALA A 1 79 ? -0.630 -1.234 -1.955 1.00 93.94 79 ALA A C 1
ATOM 594 O O . ALA A 1 79 ? -1.526 -1.410 -2.775 1.00 93.94 79 ALA A O 1
ATOM 595 N N . GLY A 1 80 ? 0.649 -1.486 -2.248 1.00 95.06 80 GLY A N 1
ATOM 596 C CA . GLY A 1 80 ? 1.084 -1.971 -3.555 1.00 95.06 80 GLY A CA 1
ATOM 597 C C . GLY A 1 80 ? 0.598 -3.384 -3.875 1.00 95.06 80 GLY A C 1
ATOM 598 O O . GLY A 1 80 ? 0.291 -3.661 -5.027 1.00 95.06 80 GLY A O 1
ATOM 599 N N . THR A 1 81 ? 0.481 -4.262 -2.873 1.00 94.06 81 THR A N 1
ATOM 600 C CA . THR A 1 81 ? 0.079 -5.665 -3.080 1.00 94.06 81 THR A CA 1
ATOM 601 C C . THR A 1 81 ? -1.421 -5.867 -2.869 1.00 94.06 81 THR A C 1
ATOM 603 O O . THR A 1 81 ? -2.110 -6.344 -3.765 1.00 94.06 81 THR A O 1
ATOM 606 N N . LEU A 1 82 ? -1.951 -5.480 -1.704 1.00 94.44 82 LEU A N 1
ATOM 607 C CA . LEU A 1 82 ? -3.373 -5.624 -1.369 1.00 94.44 82 LEU A CA 1
ATOM 608 C C . LEU A 1 82 ? -4.241 -4.630 -2.138 1.00 94.44 82 LEU A C 1
ATOM 610 O O . LEU A 1 82 ? -5.329 -4.996 -2.562 1.00 94.44 82 LEU A O 1
ATOM 614 N N . GLY A 1 83 ? -3.759 -3.406 -2.373 1.00 93.38 83 GLY A N 1
ATOM 615 C CA . GLY A 1 83 ? -4.459 -2.445 -3.229 1.00 93.38 83 GLY A CA 1
ATOM 616 C C . GLY A 1 83 ? -4.497 -2.902 -4.687 1.00 93.38 83 GLY A C 1
ATOM 617 O O . GLY A 1 83 ? -5.526 -2.777 -5.341 1.00 93.38 83 GLY A O 1
ATOM 618 N N . TYR A 1 84 ? -3.423 -3.525 -5.182 1.00 95.00 84 TYR A N 1
ATOM 619 C CA . TYR A 1 84 ? -3.429 -4.122 -6.518 1.00 95.00 84 TYR A CA 1
ATOM 620 C C . TYR A 1 84 ? -4.367 -5.342 -6.598 1.00 95.00 84 TYR A C 1
ATOM 622 O O . TYR A 1 84 ? -5.131 -5.469 -7.549 1.00 95.00 84 TYR A O 1
ATOM 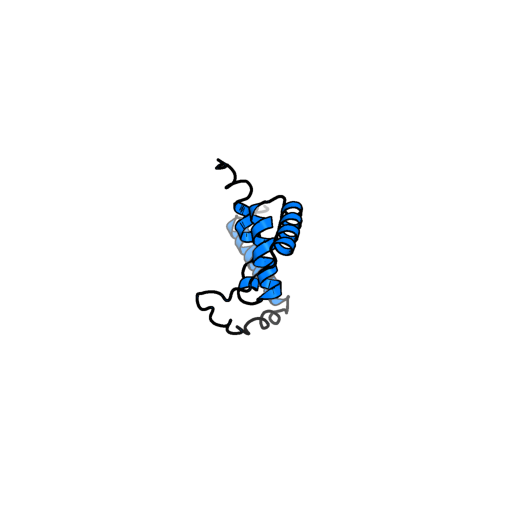630 N N . LEU A 1 85 ? -4.412 -6.191 -5.567 1.00 94.44 85 LEU A N 1
ATOM 631 C CA . LEU A 1 85 ? -5.419 -7.257 -5.479 1.00 94.44 85 LEU A CA 1
ATOM 632 C C . LEU A 1 85 ? -6.845 -6.710 -5.383 1.00 94.44 85 LEU A C 1
ATOM 634 O O . LEU A 1 85 ? -7.751 -7.297 -5.958 1.00 94.44 85 LEU A O 1
ATOM 638 N N . ALA A 1 86 ? -7.062 -5.587 -4.706 1.00 93.50 86 ALA A N 1
ATOM 639 C CA . ALA A 1 86 ? -8.364 -4.932 -4.688 1.00 93.50 86 ALA A CA 1
ATOM 640 C C . ALA A 1 86 ? -8.773 -4.415 -6.079 1.00 93.50 86 ALA A C 1
ATOM 642 O O . ALA A 1 86 ? -9.956 -4.456 -6.400 1.00 93.50 86 ALA A O 1
ATOM 643 N N . GLU A 1 87 ? -7.823 -3.980 -6.915 1.00 93.12 87 GLU A N 1
ATOM 644 C CA . GLU A 1 87 ? -8.085 -3.597 -8.312 1.00 93.12 87 GLU A CA 1
ATOM 645 C C . GLU A 1 87 ? -8.430 -4.810 -9.196 1.00 93.12 87 GLU A C 1
ATOM 647 O O . GLU A 1 87 ? -9.360 -4.730 -9.993 1.00 93.12 87 GLU A O 1
ATOM 652 N N . GLU A 1 88 ? -7.704 -5.925 -9.062 1.00 93.50 88 GLU A N 1
ATOM 653 C CA . GLU A 1 88 ? -7.819 -7.071 -9.984 1.00 93.50 88 GLU A CA 1
ATOM 654 C C . GLU A 1 88 ? -8.803 -8.156 -9.514 1.00 93.50 88 GLU A C 1
ATOM 656 O O . GLU A 1 88 ? -9.517 -8.749 -10.318 1.00 93.50 88 GLU A O 1
ATOM 661 N N . ALA A 1 89 ? -8.828 -8.451 -8.213 1.00 91.44 89 ALA A N 1
ATOM 662 C CA . ALA A 1 89 ? -9.671 -9.483 -7.604 1.00 91.44 89 ALA A CA 1
ATOM 663 C C . ALA A 1 89 ? -10.888 -8.900 -6.866 1.00 91.44 89 ALA A C 1
ATOM 665 O O . ALA A 1 89 ? -11.868 -9.607 -6.638 1.00 91.44 89 ALA A O 1
ATOM 666 N N . GLY A 1 90 ? -10.860 -7.612 -6.508 1.00 90.69 90 GLY A N 1
ATOM 667 C CA . GLY A 1 90 ? -11.980 -6.951 -5.848 1.00 90.69 90 GLY A CA 1
ATOM 668 C C . GLY A 1 90 ? -12.199 -7.450 -4.420 1.00 90.69 90 GLY A C 1
ATOM 669 O O . GLY A 1 90 ? -11.313 -7.380 -3.566 1.00 90.69 90 GLY A O 1
ATOM 670 N N . TYR A 1 91 ? -13.416 -7.906 -4.133 1.00 89.56 91 TYR A N 1
ATOM 671 C CA . TYR A 1 91 ? -13.785 -8.425 -2.817 1.00 89.56 91 TYR A CA 1
ATOM 672 C C . TYR A 1 91 ? -13.038 -9.744 -2.514 1.00 89.56 91 TYR A C 1
ATOM 674 O O . TYR A 1 91 ? -12.995 -10.608 -3.387 1.00 89.56 91 TYR A O 1
ATOM 682 N N . PRO A 1 92 ? -12.474 -9.960 -1.306 1.00 91.44 92 PRO A N 1
ATOM 683 C CA . PRO A 1 92 ? -12.599 -9.151 -0.088 1.00 91.44 92 PRO A CA 1
ATOM 684 C C . PRO A 1 92 ? -11.483 -8.111 0.122 1.00 91.44 92 PRO A C 1
ATOM 686 O O . PRO A 1 92 ? -11.483 -7.419 1.138 1.00 91.44 92 PRO A O 1
ATOM 689 N N . PHE A 1 93 ? -10.524 -7.972 -0.797 1.00 92.25 93 PHE A N 1
ATOM 690 C CA . PHE A 1 93 ? -9.358 -7.093 -0.608 1.00 92.25 93 PHE A CA 1
ATOM 691 C C . PHE A 1 93 ? -9.723 -5.610 -0.512 1.00 92.25 93 PHE A C 1
ATOM 693 O O . PHE A 1 93 ? -9.027 -4.852 0.160 1.00 92.25 93 PHE A O 1
ATOM 700 N N . THR A 1 94 ? -10.849 -5.202 -1.099 1.00 91.50 94 THR A N 1
ATOM 701 C CA . THR A 1 94 ? -11.396 -3.842 -0.964 1.00 91.50 94 THR A CA 1
ATOM 702 C C . THR A 1 94 ? -11.767 -3.467 0.475 1.00 91.50 94 THR A C 1
ATOM 704 O O . THR A 1 94 ? -11.845 -2.281 0.786 1.00 91.50 94 THR A O 1
ATOM 707 N N . LEU A 1 95 ? -11.962 -4.448 1.366 1.00 91.31 95 LEU A N 1
ATOM 708 C CA . LEU A 1 95 ? -12.235 -4.217 2.787 1.00 91.31 95 LEU A CA 1
ATOM 709 C C . LEU A 1 95 ? -10.973 -4.075 3.643 1.00 91.31 95 LEU A C 1
ATOM 711 O O . LEU A 1 95 ? -11.091 -3.808 4.837 1.00 91.31 95 LEU A O 1
ATOM 715 N N . ILE A 1 96 ? -9.780 -4.279 3.079 1.00 91.31 96 ILE A N 1
ATOM 716 C CA . ILE A 1 96 ? -8.524 -4.280 3.832 1.00 91.31 96 ILE A CA 1
ATOM 717 C C . ILE A 1 96 ? -7.797 -2.947 3.599 1.00 91.31 96 ILE A C 1
ATOM 719 O O . ILE A 1 96 ? -7.043 -2.823 2.632 1.00 91.31 96 ILE A O 1
ATOM 723 N N . PRO A 1 97 ? -7.990 -1.927 4.459 1.00 89.81 97 PRO A N 1
ATOM 724 C CA . PRO A 1 97 ? -7.296 -0.660 4.295 1.00 89.81 97 PRO A CA 1
ATOM 725 C C . PRO A 1 97 ? -5.786 -0.825 4.544 1.00 89.81 97 PRO A C 1
ATOM 727 O O . PRO A 1 97 ? -5.383 -1.349 5.583 1.00 89.81 97 PRO A O 1
ATOM 730 N N . PRO A 1 98 ? -4.909 -0.336 3.653 1.00 87.88 98 PRO A N 1
ATOM 731 C CA . PRO A 1 98 ? -3.465 -0.449 3.855 1.00 87.88 98 PRO A CA 1
ATOM 732 C C . PRO A 1 98 ? -2.952 0.399 5.031 1.00 87.88 98 PRO A C 1
ATOM 734 O O . PRO A 1 98 ? -1.904 0.098 5.599 1.00 87.88 98 PRO A O 1
ATOM 737 N N . ASP A 1 99 ? -3.694 1.425 5.467 1.00 89.69 99 ASP A N 1
ATOM 738 C CA . ASP A 1 99 ? -3.297 2.270 6.602 1.00 89.69 99 ASP A CA 1
ATOM 739 C C . ASP A 1 99 ? -3.185 1.501 7.932 1.00 89.69 99 ASP A C 1
ATOM 741 O O . ASP A 1 99 ? -2.444 1.935 8.814 1.00 89.69 99 ASP A O 1
ATOM 745 N N . ILE A 1 100 ? -3.835 0.337 8.083 1.00 88.88 100 ILE A N 1
ATOM 746 C CA . ILE A 1 100 ? -3.769 -0.447 9.332 1.00 88.88 100 ILE A CA 1
ATOM 747 C C . ILE A 1 100 ? -2.320 -0.858 9.644 1.00 88.88 100 ILE A C 1
ATOM 749 O O . ILE A 1 100 ? -1.916 -0.907 10.805 1.00 88.88 100 ILE A O 1
ATOM 753 N N . ILE A 1 101 ? -1.503 -1.111 8.613 1.00 89.25 101 ILE A N 1
ATOM 754 C CA . ILE A 1 101 ? -0.118 -1.566 8.790 1.00 89.25 101 ILE A CA 1
ATOM 755 C C . ILE A 1 101 ? 0.895 -0.414 8.901 1.00 89.25 101 ILE A C 1
ATOM 757 O O . ILE A 1 101 ? 2.099 -0.639 9.067 1.00 89.25 101 ILE A O 1
ATOM 761 N N . GLN A 1 102 ? 0.432 0.838 8.855 1.00 84.19 102 GLN A N 1
ATOM 762 C CA . GLN A 1 102 ? 1.281 2.023 8.988 1.00 84.19 102 GLN A CA 1
ATOM 763 C C . GLN A 1 102 ? 2.023 2.061 10.336 1.00 84.19 102 GLN A C 1
ATOM 765 O O . GLN A 1 102 ? 3.149 2.558 10.396 1.00 84.19 102 GLN A O 1
ATOM 770 N N . GLY A 1 103 ? 1.441 1.487 11.397 1.00 84.56 103 GLY A N 1
ATOM 771 C CA . GLY A 1 103 ? 2.075 1.364 12.716 1.00 84.56 103 GLY A CA 1
ATOM 772 C C . GLY A 1 103 ? 3.373 0.546 12.724 1.00 84.56 103 GLY A C 1
ATOM 773 O O . GLY A 1 103 ? 4.157 0.661 13.657 1.00 84.56 103 GLY A O 1
ATOM 774 N N . PHE A 1 104 ? 3.647 -0.227 11.669 1.00 85.69 104 PHE A N 1
ATOM 775 C CA . PHE A 1 104 ? 4.876 -1.014 11.519 1.00 85.69 104 PHE A CA 1
ATOM 776 C C . PHE A 1 104 ? 6.000 -0.275 10.780 1.00 85.69 104 PHE A C 1
ATOM 778 O O . PHE A 1 104 ? 7.046 -0.866 10.501 1.00 85.69 104 PHE A O 1
ATOM 785 N N . LYS A 1 105 ? 5.821 1.016 10.467 1.00 86.31 105 LYS A N 1
ATOM 786 C CA . LYS A 1 105 ? 6.862 1.842 9.846 1.00 86.31 105 LYS A CA 1
ATOM 787 C C . LYS A 1 105 ? 8.164 1.763 10.655 1.00 86.31 105 LYS A C 1
ATOM 789 O O . LYS A 1 105 ? 8.179 2.090 11.838 1.00 86.31 105 LYS A O 1
ATOM 794 N N . GLY A 1 106 ? 9.253 1.370 9.991 1.00 82.94 106 GLY A N 1
ATOM 795 C CA . GLY A 1 106 ? 10.582 1.282 10.603 1.00 82.94 106 GLY A CA 1
ATOM 796 C C . GLY A 1 106 ? 10.779 0.103 11.562 1.00 82.94 106 GLY A C 1
ATOM 797 O O . GLY A 1 106 ? 11.718 0.146 12.340 1.00 82.94 106 GLY A O 1
ATOM 798 N N . GLY A 1 107 ? 9.924 -0.928 11.524 1.00 79.25 107 GLY A N 1
ATOM 799 C CA . GLY A 1 107 ? 10.066 -2.106 12.389 1.00 79.25 107 GLY A CA 1
ATOM 800 C C . GLY A 1 107 ? 9.542 -1.867 13.804 1.00 79.25 107 GLY A C 1
ATOM 801 O O . GLY A 1 107 ? 10.279 -2.060 14.759 1.00 79.25 107 GLY A O 1
ATOM 802 N N . VAL A 1 108 ? 8.271 -1.448 13.905 1.00 78.88 108 VAL A N 1
ATOM 803 C CA . VAL A 1 108 ? 7.589 -0.975 15.129 1.00 78.88 108 VAL A CA 1
ATOM 804 C C . VAL A 1 108 ? 8.345 0.198 15.780 1.00 78.88 108 VAL A C 1
ATOM 806 O O . VAL A 1 108 ? 9.436 0.014 16.316 1.00 78.88 108 VAL A O 1
ATOM 809 N N . PRO A 1 109 ? 7.787 1.422 15.787 1.00 76.12 109 PRO A N 1
ATOM 810 C CA . PRO A 1 109 ? 8.457 2.585 16.361 1.00 76.12 109 PRO A CA 1
ATOM 811 C C . PRO A 1 109 ? 9.020 2.309 17.766 1.00 76.12 109 PRO A C 1
ATOM 813 O O . PRO A 1 109 ? 8.301 1.872 18.664 1.00 76.12 109 PRO A O 1
ATOM 816 N N . GLY A 1 110 ? 10.322 2.541 17.944 1.00 74.38 110 GLY A N 1
ATOM 817 C CA . GLY A 1 110 ? 11.026 2.324 19.214 1.00 74.38 110 GLY A CA 1
ATOM 818 C C . GLY A 1 110 ? 11.479 0.885 19.497 1.00 74.38 110 GLY A C 1
ATOM 819 O O . GLY A 1 110 ? 12.143 0.672 20.503 1.00 74.38 110 GLY A O 1
ATOM 820 N N . HIS A 1 111 ? 11.166 -0.079 18.627 1.00 72.19 111 HIS A N 1
ATOM 821 C CA . HIS A 1 111 ? 11.590 -1.483 18.741 1.00 72.19 111 HIS A CA 1
ATOM 822 C C . HIS A 1 111 ? 12.376 -1.963 17.509 1.00 72.19 111 HIS A C 1
ATOM 824 O O . HIS A 1 111 ? 12.591 -3.164 17.344 1.00 72.19 111 HIS A O 1
ATOM 830 N N . SER A 1 112 ? 12.803 -1.030 16.652 1.00 60.16 112 SER A N 1
ATOM 831 C CA . SER A 1 112 ? 13.540 -1.330 15.426 1.00 60.16 112 SER A CA 1
ATOM 832 C C . SER A 1 112 ? 14.829 -2.090 15.751 1.00 60.16 112 SER A C 1
ATOM 834 O O . SER A 1 112 ? 15.680 -1.561 16.470 1.00 60.16 112 SER A O 1
ATOM 836 N N . SER A 1 113 ? 14.940 -3.321 15.240 1.00 55.34 113 SER A N 1
ATOM 837 C CA . SER A 1 113 ? 16.205 -4.070 15.153 1.00 55.34 113 SER A CA 1
ATOM 838 C C . SER A 1 113 ? 17.176 -3.417 14.175 1.00 55.34 113 SER A C 1
ATOM 840 O O . SER A 1 113 ? 16.692 -2.736 13.240 1.00 55.34 113 SER A O 1
#

Nearest PDB structures (foldseek):
  1h21-assembly2_D  TM=9.278E-01  e=2.557E-02  Desulfovibrio desulfuricans

Mean predicted aligned error: 16.01 Å

Radius of gyration: 26.93 Å; Cα contacts (8 Å, |Δi|>4): 85; chains: 1; bounding box: 53×64×64 Å

Secondary structure (DSSP, 8-state):
--------HHHHHHHHHHHHHHHHHHS--TTSSSS------PPP-PSSPP--PPPHHHHHHHHHHHHHHHT-HHHHHHHHHHHHHHHHT-TTGGG--GGGGGGGTTSSTT---